Protein AF-A0A965HPB6-F1 (afdb_monomer_lite)

Sequence (59 aa):
MIQPVHAELAVGKPAPDFELPDAEGTLHRLSSLRGRWVVVYFYPKNDTPGCTAEACNLR

Radius of gyration: 14.32 Å; chains: 1; bounding box: 26×29×38 Å

Secondary structure (DSSP, 8-state):
----S-----TTSPPPP-EEE-TT--EEEGGGGTTS-------S-TT-TTHHHHGGGG-

Structure (mmCIF, N/CA/C/O backbone):
data_AF-A0A965HPB6-F1
#
_entry.id   AF-A0A965HPB6-F1
#
loop_
_atom_site.group_PDB
_atom_site.id
_atom_site.type_symbol
_atom_site.label_atom_id
_atom_site.label_alt_id
_atom_site.label_comp_id
_atom_site.label_asym_id
_atom_site.label_entity_id
_atom_site.label_seq_id
_atom_site.pdbx_PDB_ins_code
_atom_site.Cartn_x
_atom_site.Cartn_y
_atom_site.Cartn_z
_atom_site.occupancy
_atom_site.B_iso_or_equiv
_atom_site.auth_seq_id
_atom_site.auth_comp_id
_atom_site.auth_asym_id
_atom_site.auth_atom_id
_atom_site.pdbx_PDB_model_num
ATOM 1 N N . MET A 1 1 ? 4.048 -16.201 19.659 1.00 42.41 1 MET A N 1
ATOM 2 C CA . MET A 1 1 ? 2.818 -16.224 18.840 1.00 42.41 1 MET A CA 1
ATOM 3 C C . MET A 1 1 ? 3.146 -15.576 17.510 1.00 42.41 1 MET A C 1
ATOM 5 O O . MET A 1 1 ? 3.201 -14.359 17.435 1.00 42.41 1 MET A O 1
ATOM 9 N N . ILE A 1 2 ? 3.503 -16.386 16.517 1.00 45.88 2 ILE A N 1
ATOM 10 C CA . ILE A 1 2 ? 3.936 -15.921 15.195 1.00 45.88 2 ILE A CA 1
ATOM 11 C C . ILE A 1 2 ? 2.679 -15.911 14.329 1.00 45.88 2 ILE A C 1
ATOM 13 O O . ILE A 1 2 ? 2.104 -16.968 14.079 1.00 45.88 2 ILE A O 1
ATOM 17 N N . GLN A 1 3 ? 2.181 -14.723 13.991 1.00 52.28 3 GLN A N 1
ATOM 18 C CA . GLN A 1 3 ? 1.027 -14.587 13.107 1.00 52.28 3 GLN A CA 1
ATOM 19 C C . GLN A 1 3 ? 1.442 -15.024 11.692 1.00 52.28 3 GLN A C 1
ATOM 21 O O . GLN A 1 3 ? 2.533 -14.659 11.250 1.00 52.28 3 GLN A O 1
ATOM 26 N N . PRO A 1 4 ? 0.623 -15.819 10.983 1.00 53.84 4 PRO A N 1
ATOM 27 C CA . PRO A 1 4 ? 0.924 -16.215 9.618 1.00 53.84 4 PRO A CA 1
ATOM 28 C C . PRO A 1 4 ? 0.928 -14.965 8.731 1.00 53.84 4 PRO A C 1
ATOM 30 O O . PRO A 1 4 ? -0.049 -14.227 8.675 1.00 53.84 4 PRO A O 1
ATOM 33 N N . VAL A 1 5 ? 2.034 -14.742 8.022 1.00 59.34 5 VAL A N 1
ATOM 34 C CA . VAL A 1 5 ? 2.238 -13.635 7.064 1.00 59.34 5 VAL A CA 1
ATOM 35 C C . VAL A 1 5 ? 1.398 -13.761 5.782 1.00 59.34 5 VAL A C 1
ATOM 37 O O . VAL A 1 5 ? 1.516 -12.941 4.881 1.00 59.34 5 VAL A O 1
ATOM 40 N N . HIS A 1 6 ? 0.511 -14.753 5.700 1.00 61.69 6 HIS A N 1
ATOM 41 C CA . HIS A 1 6 ? -0.425 -14.932 4.596 1.00 61.69 6 HIS A CA 1
ATOM 42 C C . HIS A 1 6 ? -1.853 -14.691 5.088 1.00 61.69 6 HIS A C 1
ATOM 44 O O . HIS A 1 6 ? -2.573 -15.619 5.453 1.00 61.69 6 HIS A O 1
ATOM 50 N N . ALA A 1 7 ? -2.252 -13.421 5.124 1.0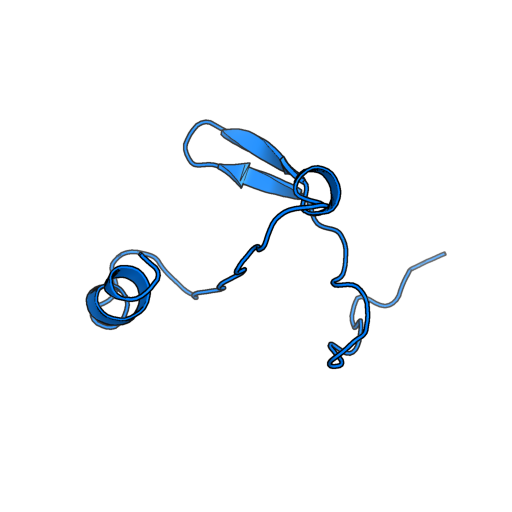0 64.12 7 ALA A N 1
ATOM 51 C CA . ALA A 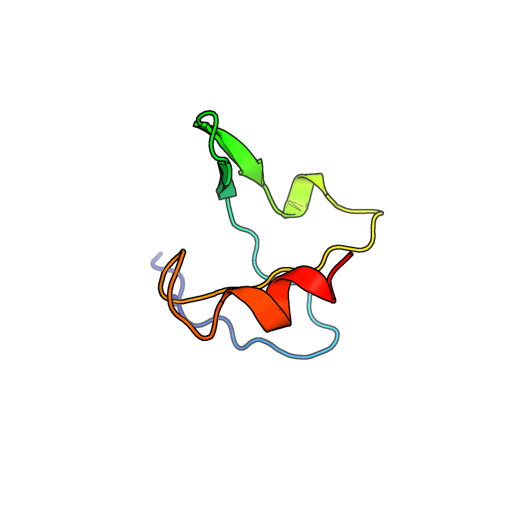1 7 ? -3.661 -13.065 5.163 1.00 64.12 7 ALA A CA 1
ATOM 52 C C . ALA A 1 7 ? -4.225 -13.222 3.744 1.00 64.12 7 ALA A C 1
ATOM 54 O O . ALA A 1 7 ? -3.830 -12.492 2.836 1.00 64.12 7 ALA A O 1
ATOM 55 N N . GLU A 1 8 ? -5.127 -14.184 3.551 1.00 71.12 8 GLU A N 1
ATOM 56 C CA . GLU A 1 8 ? -5.883 -14.335 2.305 1.00 71.12 8 GLU A CA 1
ATOM 57 C C . GLU A 1 8 ? -6.692 -13.048 2.062 1.00 71.12 8 GLU A C 1
ATOM 59 O O . GLU A 1 8 ? -7.589 -12.704 2.840 1.00 71.12 8 GLU A O 1
ATOM 64 N N . LEU A 1 9 ? -6.359 -12.301 1.007 1.00 82.25 9 LEU A N 1
ATOM 65 C CA . LEU A 1 9 ? -7.106 -11.104 0.628 1.00 82.25 9 LEU A CA 1
ATOM 66 C C . LEU A 1 9 ? -8.411 -11.533 -0.040 1.00 82.25 9 LEU A C 1
ATOM 68 O O . LEU A 1 9 ? -8.417 -12.034 -1.161 1.00 82.25 9 LEU A O 1
ATOM 72 N N . ALA A 1 10 ? -9.524 -11.319 0.656 1.00 87.31 10 ALA A N 1
ATOM 73 C CA . ALA A 1 10 ? -10.854 -11.643 0.163 1.00 87.31 10 ALA A CA 1
ATOM 74 C C . ALA A 1 10 ? -11.731 -10.390 0.085 1.00 87.31 10 ALA A C 1
ATOM 76 O O . ALA A 1 10 ? -11.723 -9.541 0.981 1.00 87.31 10 ALA A O 1
ATOM 77 N N . VAL A 1 11 ? -12.536 -10.299 -0.974 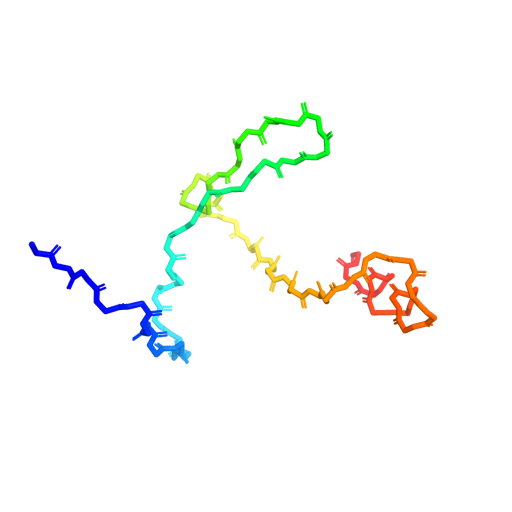1.00 89.94 11 VAL A N 1
ATOM 78 C CA . VAL A 1 11 ? -13.500 -9.207 -1.157 1.00 89.94 11 VAL A CA 1
ATOM 79 C C . VAL A 1 11 ? -14.470 -9.156 0.028 1.00 89.94 11 VAL A C 1
ATOM 81 O O . VAL A 1 11 ? -14.961 -10.181 0.499 1.00 89.94 11 VAL A O 1
ATOM 84 N N . GLY A 1 12 ? -14.734 -7.946 0.529 1.00 90.50 12 GLY A N 1
ATOM 85 C CA . GLY A 1 12 ? -15.628 -7.708 1.667 1.00 90.50 12 GLY A CA 1
ATOM 86 C C . GLY A 1 12 ? -15.005 -7.966 3.044 1.00 90.50 12 GLY A C 1
ATOM 87 O O . GLY A 1 12 ? -15.638 -7.660 4.056 1.00 90.50 12 GLY A O 1
ATOM 88 N N . LYS A 1 13 ? -13.772 -8.486 3.121 1.00 90.31 13 LYS A N 1
ATOM 89 C CA . LYS A 1 13 ? -13.012 -8.526 4.377 1.00 90.31 13 LYS A CA 1
ATOM 90 C C . LYS A 1 13 ? -12.252 -7.214 4.587 1.00 90.31 13 LYS A C 1
ATOM 92 O O . LYS A 1 13 ? -11.825 -6.595 3.613 1.00 90.31 13 LYS A O 1
ATOM 97 N N . PRO A 1 14 ? -12.061 -6.776 5.846 1.00 88.56 14 PRO A N 1
ATOM 98 C CA . PRO A 1 14 ? -11.176 -5.658 6.134 1.00 88.56 14 PRO A CA 1
ATOM 99 C C . PRO A 1 14 ? -9.771 -5.927 5.589 1.00 88.56 14 PRO A C 1
ATOM 101 O O . PRO A 1 14 ? -9.228 -7.012 5.798 1.00 88.56 14 PRO A O 1
ATOM 104 N N . ALA A 1 15 ? -9.185 -4.932 4.925 1.00 89.50 15 ALA A N 1
ATOM 105 C CA . ALA A 1 15 ? -7.792 -4.998 4.508 1.00 89.50 15 ALA A CA 1
ATOM 106 C C . ALA A 1 15 ? -6.866 -5.144 5.738 1.00 89.50 15 ALA A C 1
ATOM 108 O O . ALA A 1 15 ? -7.159 -4.545 6.783 1.00 89.50 15 ALA A O 1
ATOM 109 N N . PRO A 1 16 ? -5.763 -5.912 5.633 1.00 90.69 16 PRO A N 1
ATOM 110 C CA . PRO A 1 16 ? -4.746 -5.978 6.676 1.00 90.69 16 PRO A CA 1
ATOM 111 C C . PRO A 1 16 ? -4.191 -4.588 6.985 1.00 90.69 16 PRO A C 1
ATOM 113 O O . PRO A 1 16 ? -3.951 -3.792 6.080 1.00 90.69 16 PRO A O 1
ATOM 116 N N . ASP A 1 17 ? -3.989 -4.297 8.267 1.00 91.88 17 ASP A N 1
ATOM 117 C CA . ASP A 1 17 ? -3.410 -3.024 8.684 1.00 91.88 17 ASP A CA 1
ATOM 118 C C . ASP A 1 17 ? -1.894 -3.047 8.456 1.00 91.88 17 ASP A C 1
ATOM 120 O O . ASP A 1 17 ? -1.221 -4.022 8.793 1.00 91.88 17 ASP A O 1
ATOM 124 N N . PHE A 1 18 ? -1.367 -1.967 7.890 1.00 91.06 18 PHE A N 1
ATOM 125 C CA . PHE A 1 18 ? 0.060 -1.765 7.671 1.00 91.06 18 PHE A CA 1
ATOM 126 C C . PHE A 1 18 ? 0.411 -0.291 7.859 1.00 91.06 18 PHE A C 1
ATOM 128 O O . PHE A 1 18 ? -0.465 0.580 7.855 1.00 91.06 18 PHE A O 1
ATOM 135 N N . GLU A 1 19 ? 1.702 -0.030 8.026 1.00 94.62 19 GLU A N 1
ATOM 136 C CA . GLU A 1 19 ? 2.260 1.306 8.167 1.00 94.62 19 GLU A CA 1
ATOM 137 C C . GLU A 1 19 ? 3.490 1.426 7.272 1.00 94.62 19 GLU A C 1
ATOM 139 O O . GLU A 1 19 ? 4.343 0.536 7.269 1.00 94.62 19 GLU A O 1
ATOM 144 N N . LEU A 1 20 ? 3.549 2.494 6.481 1.00 92.75 20 LEU A N 1
ATOM 145 C CA . LEU A 1 20 ? 4.657 2.772 5.571 1.00 92.75 20 LEU A CA 1
ATOM 146 C C . LEU A 1 20 ? 5.027 4.258 5.653 1.00 92.75 20 LEU A C 1
ATOM 148 O O . LEU A 1 20 ? 4.129 5.093 5.792 1.00 92.75 20 LEU A O 1
ATOM 152 N N . PRO A 1 21 ? 6.323 4.601 5.568 1.00 95.44 21 PRO A N 1
ATOM 153 C CA . PRO A 1 21 ? 6.742 5.985 5.412 1.00 95.44 21 PRO A CA 1
ATOM 154 C C . PRO A 1 21 ? 6.385 6.505 4.012 1.00 95.44 21 PRO A C 1
ATOM 156 O O . PRO A 1 21 ? 6.488 5.766 3.029 1.00 95.44 21 PRO A O 1
ATOM 159 N N . ASP A 1 22 ? 5.990 7.774 3.920 1.00 91.44 22 ASP A N 1
ATOM 160 C CA . ASP A 1 22 ? 5.943 8.505 2.650 1.00 91.44 22 ASP A CA 1
ATOM 161 C C . ASP A 1 22 ? 7.338 8.991 2.211 1.00 91.44 22 ASP A C 1
ATOM 163 O O . ASP A 1 22 ? 8.363 8.628 2.797 1.00 91.44 22 ASP A O 1
ATOM 167 N N . ALA A 1 23 ? 7.385 9.797 1.146 1.00 88.44 23 ALA A N 1
ATOM 168 C CA . ALA A 1 23 ? 8.626 10.335 0.593 1.00 88.44 23 ALA A CA 1
ATOM 169 C C . ALA A 1 23 ? 9.363 11.266 1.574 1.00 88.44 23 ALA A C 1
ATOM 171 O O . ALA A 1 23 ? 10.587 11.384 1.514 1.00 88.44 23 ALA A O 1
ATOM 172 N N . GLU A 1 24 ? 8.632 11.889 2.495 1.00 95.19 24 GLU A N 1
ATOM 173 C CA . GLU A 1 24 ? 9.139 12.775 3.538 1.00 95.19 24 GLU A CA 1
ATOM 174 C C . GLU A 1 24 ? 9.485 12.021 4.837 1.00 95.19 24 GLU A C 1
ATOM 176 O O . GLU A 1 24 ? 9.998 12.618 5.787 1.00 95.19 24 GLU A O 1
ATOM 181 N N . GLY A 1 25 ? 9.243 10.707 4.888 1.00 94.62 25 GLY A N 1
ATOM 182 C CA . GLY A 1 25 ? 9.478 9.864 6.060 1.00 94.62 25 GLY A CA 1
ATOM 183 C C . GLY A 1 25 ? 8.349 9.896 7.093 1.00 94.62 25 GLY A C 1
ATOM 184 O O . GLY A 1 25 ? 8.498 9.326 8.177 1.00 94.62 25 GLY A O 1
ATOM 185 N N . THR A 1 26 ? 7.216 10.528 6.783 1.00 96.00 26 THR A N 1
ATOM 186 C CA . THR A 1 26 ? 6.032 10.516 7.647 1.00 96.00 26 THR A CA 1
ATOM 187 C C . THR A 1 26 ? 5.392 9.139 7.593 1.00 96.00 26 THR A C 1
ATOM 189 O O . THR A 1 26 ? 5.075 8.629 6.521 1.00 96.00 26 THR A O 1
ATOM 192 N N . LEU A 1 27 ? 5.177 8.527 8.756 1.00 96.62 27 LEU A N 1
ATOM 193 C CA . LEU A 1 27 ? 4.500 7.237 8.840 1.00 96.62 27 LEU A CA 1
ATOM 194 C C . LEU A 1 27 ? 2.997 7.401 8.604 1.00 96.62 27 LEU A C 1
ATOM 196 O O . LEU A 1 27 ? 2.312 8.122 9.333 1.00 96.62 27 LEU A O 1
ATOM 200 N N . HIS A 1 28 ? 2.483 6.676 7.612 1.00 94.38 28 HIS A N 1
ATOM 201 C CA . HIS A 1 28 ? 1.055 6.567 7.332 1.00 94.38 28 HIS A CA 1
ATOM 202 C C . HIS A 1 28 ? 0.572 5.163 7.644 1.00 94.38 28 HIS A C 1
ATOM 204 O O . HIS A 1 28 ? 1.109 4.180 7.134 1.00 94.38 28 HIS A O 1
ATOM 210 N N . ARG A 1 29 ? -0.491 5.073 8.440 1.00 95.69 29 ARG A N 1
ATOM 211 C CA . ARG A 1 29 ? -1.127 3.813 8.817 1.00 95.69 29 ARG A CA 1
ATOM 212 C C . ARG A 1 29 ? -2.451 3.647 8.083 1.00 95.69 29 ARG A C 1
ATOM 214 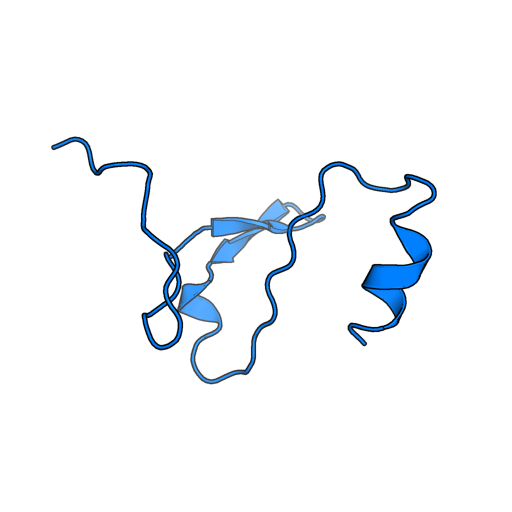O O . ARG A 1 29 ? -3.275 4.555 8.111 1.00 95.69 29 ARG A O 1
ATOM 221 N N . LEU A 1 30 ? -2.719 2.484 7.488 1.00 93.75 30 LEU A N 1
ATOM 222 C CA . LEU A 1 30 ? -3.964 2.276 6.731 1.00 93.75 30 LEU A CA 1
ATOM 223 C C . LEU A 1 30 ? -5.216 2.541 7.586 1.00 93.75 30 LEU A C 1
ATOM 225 O O . LEU A 1 30 ? -6.182 3.158 7.134 1.00 93.75 30 LEU A O 1
ATOM 229 N N . SER A 1 31 ? -5.197 2.108 8.846 1.00 94.44 31 SER A N 1
ATOM 230 C CA . SER A 1 31 ? -6.300 2.330 9.783 1.00 94.44 31 SER A CA 1
ATOM 231 C C . SER A 1 31 ? -6.591 3.798 10.114 1.00 94.44 31 SER A C 1
ATOM 233 O O . SER A 1 31 ? -7.728 4.079 10.500 1.00 94.44 31 SER A O 1
ATOM 235 N N . SER A 1 32 ? -5.651 4.735 9.929 1.00 94.50 32 SER A N 1
ATOM 236 C CA . SER A 1 32 ? -5.920 6.169 10.131 1.00 94.50 32 SER A CA 1
ATOM 237 C C . SER A 1 32 ? -6.750 6.783 8.997 1.00 94.50 32 SER A C 1
ATOM 239 O O . SER A 1 32 ? -7.370 7.827 9.185 1.00 94.50 32 SER A O 1
ATOM 241 N N . LEU A 1 33 ? -6.830 6.113 7.841 1.00 93.12 33 LEU A N 1
ATOM 242 C CA . LEU A 1 33 ? -7.563 6.569 6.654 1.00 93.12 33 LEU A CA 1
ATOM 243 C C . LEU A 1 33 ? -9.016 6.061 6.591 1.00 93.12 33 LEU A C 1
ATOM 245 O O . LEU A 1 33 ? -9.701 6.242 5.580 1.00 93.12 33 LEU A O 1
ATOM 249 N N . ARG A 1 34 ? -9.508 5.414 7.655 1.00 92.69 34 ARG A N 1
ATOM 250 C CA . ARG A 1 34 ? -10.890 4.910 7.725 1.00 92.69 34 ARG A CA 1
ATOM 251 C C . ARG A 1 34 ? -11.911 6.042 7.559 1.00 92.69 34 ARG A C 1
ATOM 253 O O . ARG A 1 34 ? -11.682 7.180 7.949 1.00 9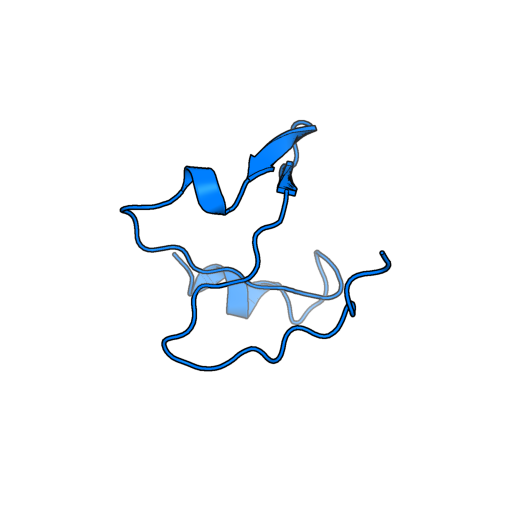2.69 34 ARG A O 1
ATOM 260 N N . GLY A 1 35 ? -13.068 5.703 6.990 1.00 92.81 35 GLY A N 1
ATOM 261 C CA . GLY A 1 35 ? -14.129 6.669 6.678 1.00 92.81 35 GLY A CA 1
ATOM 262 C C . GLY A 1 35 ? -13.954 7.377 5.331 1.00 92.81 35 GLY A C 1
ATOM 263 O O . GLY A 1 35 ? -14.804 8.177 4.950 1.00 92.81 35 GLY A O 1
ATOM 264 N N . ARG A 1 36 ? -12.888 7.059 4.588 1.00 92.69 36 ARG A N 1
ATOM 265 C CA . ARG A 1 36 ? -12.636 7.535 3.225 1.00 92.69 36 ARG A CA 1
ATOM 266 C C . ARG A 1 36 ? -12.421 6.348 2.291 1.00 92.69 36 ARG A C 1
ATOM 268 O O . ARG A 1 36 ? -11.998 5.279 2.726 1.00 92.69 36 ARG A O 1
ATOM 275 N N . TRP A 1 37 ? -12.693 6.545 1.004 1.00 92.12 37 TRP A N 1
ATOM 276 C CA . TRP A 1 37 ? -12.260 5.602 -0.024 1.00 92.12 37 TRP A CA 1
ATOM 277 C C . TRP A 1 37 ? -10.748 5.711 -0.206 1.00 92.12 37 TRP A C 1
ATOM 279 O O . TRP A 1 37 ? -10.211 6.813 -0.320 1.00 92.12 37 TRP A O 1
ATOM 289 N N . VAL A 1 38 ? -10.074 4.563 -0.206 1.00 92.25 38 VAL A N 1
ATOM 290 C CA . VAL A 1 38 ? -8.618 4.453 -0.326 1.00 92.25 38 VAL A CA 1
ATOM 291 C C . VAL A 1 38 ? -8.310 3.370 -1.349 1.00 92.25 38 VAL A C 1
ATOM 293 O O . VAL A 1 38 ? -8.851 2.268 -1.265 1.00 92.25 38 VAL A O 1
ATOM 296 N N . VAL A 1 39 ? -7.429 3.682 -2.295 1.00 90.56 39 VAL A N 1
ATOM 297 C CA . VAL A 1 39 ? -6.861 2.718 -3.241 1.00 90.56 39 VAL A CA 1
ATOM 298 C C . VAL A 1 39 ? -5.420 2.457 -2.819 1.00 90.56 39 VAL A C 1
ATOM 300 O O . VAL A 1 39 ? -4.646 3.396 -2.654 1.00 90.56 39 VAL A O 1
ATOM 303 N N . VAL A 1 40 ? -5.067 1.186 -2.625 1.00 88.38 40 VAL A N 1
ATOM 304 C CA . VAL A 1 40 ? -3.693 0.752 -2.342 1.00 88.38 40 VAL A CA 1
ATOM 305 C C . VAL A 1 40 ? -3.185 0.014 -3.571 1.00 88.38 40 VAL A C 1
ATOM 307 O O . VAL A 1 40 ? -3.792 -0.966 -3.999 1.00 88.38 40 VAL A O 1
ATOM 310 N N . TYR A 1 41 ? -2.084 0.491 -4.139 1.00 85.81 41 TYR A N 1
ATOM 311 C CA . TYR A 1 41 ? -1.488 -0.049 -5.355 1.00 85.81 41 TYR A CA 1
ATOM 312 C C . TYR A 1 41 ? -0.006 -0.340 -5.100 1.00 85.81 41 TYR A C 1
ATOM 314 O O . TYR A 1 41 ? 0.750 0.547 -4.710 1.00 85.81 41 TYR A O 1
ATOM 322 N N . PHE A 1 42 ? 0.390 -1.601 -5.280 1.00 83.31 42 PHE A N 1
ATOM 323 C CA . PHE A 1 42 ? 1.769 -2.060 -5.127 1.00 83.31 42 PHE A CA 1
ATOM 324 C C . PHE A 1 42 ? 2.407 -2.196 -6.501 1.00 83.31 42 PHE A C 1
ATOM 326 O O . PHE A 1 42 ? 1.824 -2.805 -7.396 1.00 83.31 42 PHE A O 1
ATOM 333 N N . TYR A 1 43 ? 3.626 -1.692 -6.650 1.00 78.19 43 TYR A N 1
ATOM 334 C CA . TYR A 1 43 ? 4.379 -1.799 -7.889 1.00 78.19 43 TYR A CA 1
ATOM 335 C C . TYR A 1 43 ? 5.857 -2.078 -7.574 1.00 78.19 43 TYR A C 1
ATOM 337 O O . TYR A 1 43 ? 6.376 -1.617 -6.557 1.00 78.19 43 TYR A O 1
ATOM 345 N N . PRO A 1 44 ? 6.548 -2.881 -8.401 1.00 72.50 44 PRO A N 1
ATOM 346 C CA . PRO A 1 44 ? 7.852 -3.442 -8.048 1.00 72.50 44 PRO A CA 1
ATOM 347 C C . PRO A 1 44 ? 8.994 -2.419 -8.066 1.00 72.50 44 PRO A C 1
ATOM 349 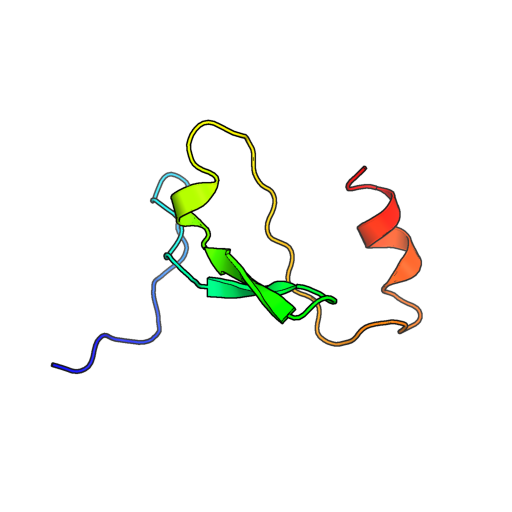O O . PRO A 1 44 ? 10.002 -2.623 -7.389 1.00 72.50 44 PRO A O 1
ATOM 352 N N . LYS A 1 45 ? 8.881 -1.350 -8.865 1.00 70.81 45 LYS A N 1
ATOM 353 C CA . LYS A 1 45 ? 9.912 -0.313 -8.979 1.00 70.81 45 LYS A CA 1
ATOM 354 C C . LYS A 1 45 ? 9.364 0.981 -9.585 1.00 70.81 45 LYS A C 1
ATOM 356 O O . LYS A 1 45 ? 8.674 0.933 -10.604 1.00 70.81 45 LYS A O 1
ATOM 361 N N . ASN A 1 46 ? 9.760 2.118 -9.015 1.00 65.38 46 ASN A N 1
ATOM 362 C CA . ASN A 1 46 ? 9.533 3.454 -9.581 1.00 65.38 46 ASN A CA 1
ATOM 363 C C . ASN A 1 46 ? 10.240 3.605 -10.938 1.00 65.38 46 ASN A C 1
ATOM 365 O O . ASN A 1 46 ? 11.284 2.991 -11.173 1.00 65.38 46 ASN A O 1
ATOM 369 N N . ASP A 1 47 ? 9.671 4.429 -11.822 1.00 57.41 47 ASP A N 1
ATOM 370 C CA . ASP A 1 47 ? 10.322 4.910 -13.052 1.00 57.41 47 ASP A CA 1
ATOM 371 C C . ASP A 1 47 ? 10.774 3.813 -14.033 1.00 57.41 47 ASP A C 1
ATOM 373 O O . ASP A 1 47 ? 11.782 3.934 -14.732 1.00 57.41 47 ASP A O 1
ATOM 377 N N . THR A 1 48 ? 10.018 2.716 -14.110 1.00 58.78 48 THR A N 1
ATOM 378 C CA . THR A 1 48 ? 10.145 1.735 -15.199 1.00 58.78 48 THR A CA 1
ATOM 379 C C . THR A 1 48 ? 9.125 2.041 -16.304 1.00 58.78 48 THR A C 1
ATOM 381 O O . THR A 1 48 ? 8.088 2.625 -16.000 1.00 58.78 48 THR A O 1
ATOM 384 N N . PRO A 1 49 ? 9.354 1.670 -17.581 1.00 56.38 49 PRO A N 1
ATOM 385 C CA . PRO A 1 49 ? 8.506 2.106 -18.703 1.00 56.38 49 PRO A CA 1
ATOM 386 C C . PRO A 1 49 ? 7.014 1.735 -18.596 1.00 56.38 49 PRO A C 1
ATOM 388 O O . PRO A 1 49 ? 6.196 2.323 -19.294 1.00 56.38 49 PRO A O 1
ATOM 391 N N . GLY A 1 50 ? 6.645 0.784 -17.726 1.00 55.06 50 GLY A N 1
ATOM 392 C CA . GLY A 1 50 ? 5.244 0.458 -17.416 1.00 55.06 50 GLY A CA 1
ATOM 393 C C . GLY A 1 50 ? 4.581 1.384 -16.382 1.00 55.06 50 GLY A C 1
ATOM 394 O O . GLY A 1 50 ? 3.359 1.468 -16.323 1.00 55.06 50 GLY A O 1
ATOM 395 N N . CYS A 1 51 ? 5.366 2.123 -15.596 1.00 54.19 51 CYS A N 1
ATOM 396 C CA . CYS A 1 51 ? 4.930 2.862 -14.407 1.00 54.19 51 CYS A CA 1
ATOM 397 C C . CYS A 1 51 ? 4.228 4.203 -14.719 1.00 54.19 51 CYS A C 1
ATOM 399 O O . CYS A 1 51 ? 3.615 4.799 -13.835 1.00 54.19 51 CYS A O 1
ATOM 401 N N . THR A 1 52 ? 4.291 4.697 -15.960 1.00 53.94 52 THR A N 1
ATOM 402 C CA . THR A 1 52 ? 3.785 6.035 -16.330 1.00 53.94 52 THR A CA 1
ATOM 403 C C . THR A 1 52 ? 2.330 6.034 -16.820 1.00 53.94 52 THR A C 1
ATOM 405 O O . THR A 1 52 ? 1.699 7.084 -16.831 1.00 53.94 52 THR A O 1
ATOM 408 N N . ALA A 1 53 ? 1.760 4.882 -17.195 1.00 54.69 53 ALA A N 1
ATOM 409 C CA . ALA A 1 53 ? 0.373 4.799 -17.679 1.00 54.69 53 ALA A CA 1
ATOM 410 C C . ALA A 1 53 ? -0.637 4.452 -16.570 1.00 54.69 53 ALA A C 1
ATOM 412 O O . ALA A 1 53 ? -1.738 5.000 -16.539 1.00 54.69 53 ALA A O 1
ATOM 413 N N . GLU A 1 54 ? -0.266 3.564 -15.643 1.00 56.00 54 GLU A N 1
ATOM 414 C CA . GLU A 1 54 ? -1.180 3.059 -14.608 1.00 56.00 54 GLU A CA 1
ATOM 415 C C . GLU A 1 54 ? -1.431 4.097 -13.504 1.00 56.00 54 GLU A C 1
ATOM 417 O O . GLU A 1 54 ? -2.577 4.324 -13.121 1.00 56.00 54 GLU A O 1
ATOM 422 N N . ALA A 1 55 ? -0.392 4.814 -13.059 1.00 57.62 55 ALA A N 1
ATOM 423 C CA . ALA A 1 55 ? -0.520 5.841 -12.023 1.00 57.62 55 ALA A CA 1
ATOM 424 C C . ALA A 1 55 ? -1.274 7.102 -12.495 1.00 57.62 55 ALA A C 1
ATOM 426 O O . ALA A 1 55 ? -1.949 7.752 -11.700 1.00 57.62 55 ALA A O 1
ATOM 427 N N . CYS A 1 56 ? -1.210 7.448 -13.787 1.00 60.38 56 CYS A N 1
ATOM 428 C CA . CYS A 1 56 ? -1.899 8.628 -14.324 1.00 60.38 56 CYS A CA 1
ATOM 429 C C . CYS A 1 56 ? -3.432 8.505 -14.308 1.00 60.38 56 CYS A C 1
ATOM 431 O O . CYS A 1 56 ? -4.105 9.529 -14.208 1.00 60.38 56 CYS A O 1
ATOM 433 N N . ASN A 1 57 ? -3.972 7.284 -14.371 1.00 60.59 57 ASN A N 1
ATOM 434 C CA . ASN A 1 57 ? -5.417 7.021 -14.357 1.00 60.59 57 ASN A CA 1
ATOM 435 C C . ASN A 1 57 ? -6.006 6.857 -12.946 1.00 60.59 57 ASN A C 1
ATOM 437 O O . ASN A 1 57 ? -7.218 6.736 -12.813 1.00 60.59 57 ASN A O 1
ATOM 441 N N . LEU A 1 58 ? -5.172 6.851 -11.899 1.00 61.00 58 LEU A N 1
ATOM 442 C CA . LEU A 1 58 ? -5.611 6.785 -10.497 1.00 61.00 58 LEU A CA 1
ATOM 443 C C . LEU A 1 58 ? -5.890 8.175 -9.886 1.00 61.00 58 LEU A C 1
ATOM 445 O O . LEU A 1 58 ? -6.032 8.290 -8.669 1.00 61.00 58 LEU A O 1
ATOM 449 N N . ARG A 1 59 ? -5.926 9.219 -10.725 1.00 55.56 59 ARG A N 1
ATOM 450 C CA . ARG A 1 59 ? -6.279 10.595 -10.354 1.00 55.56 59 ARG A CA 1
ATOM 451 C C . ARG A 1 59 ? -7.766 10.771 -10.071 1.00 55.56 59 ARG A C 1
ATOM 453 O O . ARG A 1 59 ? -8.580 10.178 -10.808 1.00 55.56 59 ARG A O 1
#

pLDDT: mean 77.84, std 17.01, range [42.41, 96.62]

Foldseek 3Di:
DDPPPDDPDDPPDDDDWDWDADPVGDIDIPVVCPPDDDDDDDDDDPPDPVNVPPVVVVD